Protein AF-A0A964Z920-F1 (afdb_monomer_lite)

Foldseek 3Di:
DVLLVVVCCVCCVVVVDALVQAQSSCQQPDDDPNDRQKGFAAQQRVQQVLCVLQVVPDDHTSPDFRADGHQSVVVPDDQAKAFHSADPDPFWGWIAGSNGRDIDIDGRNDPRHHTDIDHDDD

Sequence (122 aa):
MANTNQIYARLTTAGSALTSAYAAGIAWAYTNNGRSDWHLPSKDELNELCKYAKNTGQAAGGATLCSGGADAAVRGFTATNYWSSSEDSAVNAWQHSFFDGSRGANSKFSTTNYVRVVRAFG

Radius of gyration: 14.18 Å; chains: 1; bounding box: 32×32×37 Å

Secondary structure (DSSP, 8-state):
-HHHHHHHIIIIIIT---GGGSHHHHHHH--BTTB---BPPPHHHHHHHHHHHHT--PPSSTTSPP-SSS-GGGGT--SSEEEEEEESSSSEEEEEETTT--EEEEETT---SB---B----

Structure (mmCIF, N/CA/C/O backbone):
data_AF-A0A964Z920-F1
#
_entry.id   AF-A0A964Z920-F1
#
loop_
_atom_site.group_PDB
_atom_site.id
_atom_site.type_symbol
_atom_site.label_atom_id
_atom_site.label_alt_id
_atom_site.label_comp_id
_atom_site.label_asym_id
_atom_site.label_entity_id
_atom_site.label_seq_id
_atom_site.pdbx_PDB_ins_code
_atom_site.Cartn_x
_atom_site.Cartn_y
_atom_site.Cartn_z
_atom_site.occupancy
_atom_site.B_iso_or_equiv
_atom_site.auth_seq_id
_atom_site.auth_comp_id
_atom_site.auth_asym_id
_atom_site.auth_atom_id
_atom_site.pdbx_PDB_model_num
ATOM 1 N N . MET A 1 1 ? -5.646 -2.239 -8.477 1.00 77.25 1 MET A N 1
ATOM 2 C CA . MET A 1 1 ? -4.508 -3.024 -9.039 1.00 77.25 1 MET A CA 1
ATOM 3 C C . MET A 1 1 ? -3.753 -2.417 -10.237 1.00 77.25 1 MET A C 1
ATOM 5 O O . MET A 1 1 ? -2.615 -2.824 -10.444 1.00 77.25 1 MET A O 1
ATOM 9 N N . ALA A 1 2 ? -4.297 -1.460 -11.011 1.00 87.56 2 ALA A N 1
ATOM 10 C CA . ALA A 1 2 ? -3.635 -0.941 -12.227 1.00 87.56 2 ALA A CA 1
ATOM 11 C C . ALA A 1 2 ? -2.174 -0.476 -12.014 1.00 87.56 2 ALA A C 1
ATOM 13 O O . ALA A 1 2 ? -1.286 -0.889 -12.760 1.00 87.56 2 ALA A O 1
ATOM 14 N N . ASN A 1 3 ? -1.900 0.289 -10.950 1.00 93.56 3 ASN A N 1
ATOM 15 C CA . ASN A 1 3 ? -0.549 0.785 -10.656 1.00 93.56 3 ASN A CA 1
ATOM 16 C C . ASN A 1 3 ? 0.453 -0.342 -10.369 1.00 93.56 3 ASN A C 1
ATOM 18 O O . ASN A 1 3 ? 1.586 -0.278 -10.830 1.00 93.56 3 ASN A O 1
ATOM 22 N N . THR A 1 4 ? 0.050 -1.385 -9.632 1.00 96.62 4 THR A N 1
ATOM 23 C CA . THR A 1 4 ? 0.948 -2.513 -9.313 1.00 96.62 4 THR A CA 1
ATOM 24 C C . THR A 1 4 ? 1.415 -3.208 -10.590 1.00 96.62 4 THR A C 1
ATOM 26 O O . THR A 1 4 ? 2.609 -3.444 -10.750 1.00 96.62 4 THR A O 1
ATOM 29 N N . ASN A 1 5 ? 0.502 -3.440 -11.538 1.00 95.88 5 ASN A N 1
ATOM 30 C CA . ASN A 1 5 ? 0.833 -4.063 -12.820 1.00 95.88 5 ASN A CA 1
ATOM 31 C C . ASN A 1 5 ? 1.760 -3.182 -13.671 1.00 95.88 5 ASN A C 1
ATOM 33 O O . ASN A 1 5 ? 2.708 -3.688 -14.265 1.00 95.88 5 ASN A O 1
ATOM 37 N N . GLN A 1 6 ? 1.531 -1.864 -13.703 1.00 96.75 6 GLN A N 1
ATOM 38 C CA . GLN A 1 6 ? 2.402 -0.928 -14.425 1.00 96.75 6 GLN A CA 1
ATOM 39 C C . GLN A 1 6 ? 3.814 -0.866 -13.825 1.00 96.75 6 GLN A C 1
ATOM 41 O O . GLN A 1 6 ? 4.801 -0.901 -14.561 1.00 96.75 6 GLN A O 1
ATOM 46 N N . ILE A 1 7 ? 3.922 -0.807 -12.494 1.00 96.50 7 ILE A N 1
ATOM 47 C CA . ILE A 1 7 ? 5.215 -0.793 -11.798 1.00 96.50 7 ILE A CA 1
ATOM 48 C C . ILE A 1 7 ? 5.957 -2.112 -12.043 1.00 96.50 7 ILE A C 1
ATOM 50 O O . ILE A 1 7 ? 7.143 -2.084 -12.369 1.00 96.50 7 ILE A O 1
ATOM 54 N N . TYR A 1 8 ? 5.262 -3.251 -11.952 1.00 97.44 8 TYR A N 1
ATOM 55 C CA . TYR A 1 8 ? 5.832 -4.566 -12.246 1.00 97.44 8 TYR A CA 1
ATOM 56 C C . TYR A 1 8 ? 6.369 -4.654 -13.681 1.00 97.44 8 TYR A C 1
ATOM 58 O O . TYR A 1 8 ? 7.524 -5.029 -13.887 1.00 97.44 8 TYR A O 1
ATOM 66 N N . ALA A 1 9 ? 5.572 -4.237 -14.669 1.00 97.25 9 ALA A N 1
ATOM 67 C CA . ALA A 1 9 ? 5.987 -4.242 -16.069 1.00 97.25 9 ALA A CA 1
ATOM 68 C C . ALA A 1 9 ? 7.240 -3.377 -16.296 1.00 97.25 9 ALA A C 1
ATOM 70 O O . ALA A 1 9 ? 8.170 -3.782 -16.993 1.00 97.25 9 ALA A O 1
ATOM 71 N N . ARG A 1 10 ? 7.307 -2.198 -15.666 1.00 96.38 10 ARG A N 1
ATOM 72 C CA . ARG A 1 10 ? 8.455 -1.296 -15.802 1.00 96.38 10 ARG A CA 1
ATOM 73 C C . ARG A 1 10 ? 9.714 -1.834 -15.122 1.00 96.38 10 ARG A C 1
ATOM 75 O O . ARG A 1 10 ? 10.786 -1.781 -15.714 1.00 96.38 10 ARG A O 1
ATOM 82 N N . LEU A 1 11 ? 9.610 -2.307 -13.882 1.00 96.56 11 LEU A N 1
ATOM 83 C CA . LEU A 1 11 ? 10.785 -2.665 -13.084 1.00 96.56 11 LEU A CA 1
ATOM 84 C C . LEU A 1 11 ? 11.243 -4.099 -13.327 1.00 96.56 11 LEU A C 1
ATOM 86 O O . LEU A 1 11 ? 12.436 -4.322 -13.498 1.00 96.56 11 LEU A O 1
ATOM 90 N N . THR A 1 12 ? 10.326 -5.062 -13.379 1.00 97.31 12 THR A N 1
ATOM 91 C CA . THR A 1 12 ? 10.683 -6.472 -13.574 1.00 97.31 12 THR A CA 1
ATOM 92 C C . THR A 1 12 ? 10.756 -6.833 -15.046 1.00 97.31 12 THR A C 1
ATOM 94 O O . THR A 1 12 ? 11.804 -7.293 -15.486 1.00 97.31 12 THR A O 1
ATOM 97 N N . THR A 1 13 ? 9.699 -6.598 -15.830 1.00 95.06 13 THR A N 1
ATOM 98 C CA . THR A 1 13 ? 9.695 -7.039 -17.237 1.00 95.06 13 THR A CA 1
ATOM 99 C C . THR A 1 13 ? 10.698 -6.259 -18.088 1.00 95.06 13 THR A C 1
ATOM 101 O O . THR A 1 13 ? 11.459 -6.870 -18.829 1.00 95.06 13 THR A O 1
ATOM 104 N N . ALA A 1 14 ? 10.734 -4.928 -17.975 1.00 95.44 14 ALA A N 1
ATOM 105 C CA . ALA A 1 14 ? 11.667 -4.100 -18.745 1.00 95.44 14 ALA A CA 1
ATOM 106 C C . ALA A 1 14 ? 13.012 -3.872 -18.030 1.00 95.44 14 ALA A C 1
ATOM 108 O O . ALA A 1 14 ? 14.057 -3.842 -18.674 1.00 95.44 14 ALA A O 1
ATOM 109 N N . GLY A 1 15 ? 12.994 -3.703 -16.706 1.00 95.44 15 GLY A N 1
ATOM 110 C CA . GLY A 1 15 ? 14.180 -3.359 -15.914 1.00 95.44 15 GLY A CA 1
ATOM 111 C C . GLY A 1 15 ? 14.954 -4.545 -15.335 1.00 95.44 15 GLY A C 1
ATOM 112 O O . GLY A 1 15 ? 15.997 -4.329 -14.724 1.00 95.44 15 GLY A O 1
ATOM 113 N N . SER A 1 16 ? 14.467 -5.781 -15.497 1.00 96.00 16 SER A N 1
ATOM 114 C CA . SER A 1 16 ? 15.060 -7.002 -14.918 1.00 96.00 16 SER A CA 1
ATOM 115 C C . SER A 1 16 ? 15.234 -6.979 -13.389 1.00 96.00 16 SER A C 1
ATOM 117 O O . SER A 1 16 ? 16.027 -7.742 -12.838 1.00 96.00 16 SER A O 1
ATOM 119 N N . ALA A 1 17 ? 14.500 -6.125 -12.670 1.00 96.69 17 ALA A N 1
ATOM 120 C CA . ALA A 1 17 ? 14.530 -6.096 -11.214 1.00 96.69 17 ALA A CA 1
ATOM 121 C C . ALA A 1 17 ? 13.790 -7.304 -10.624 1.00 96.69 17 ALA A C 1
ATOM 123 O O . ALA A 1 17 ? 12.695 -7.667 -11.069 1.00 96.69 17 ALA A O 1
ATOM 124 N N . LEU A 1 18 ? 14.350 -7.886 -9.563 1.00 96.69 18 LEU A N 1
ATOM 125 C CA . LEU A 1 18 ? 13.684 -8.936 -8.794 1.00 96.69 18 LEU A CA 1
ATOM 126 C C . LEU A 1 18 ? 12.423 -8.382 -8.123 1.00 96.69 18 LEU A C 1
ATOM 128 O O . LEU A 1 18 ? 12.438 -7.282 -7.572 1.00 96.69 18 LEU A O 1
ATOM 132 N N . THR A 1 19 ? 11.341 -9.159 -8.110 1.00 96.06 19 THR A N 1
ATOM 133 C CA . THR A 1 19 ? 10.082 -8.767 -7.452 1.00 96.06 19 THR A CA 1
ATOM 134 C C . THR A 1 19 ? 10.250 -8.516 -5.955 1.00 96.06 19 THR A C 1
ATOM 136 O O . THR A 1 19 ? 9.551 -7.681 -5.395 1.00 96.06 19 THR A O 1
ATOM 139 N N . SER A 1 20 ? 11.216 -9.165 -5.306 1.00 94.31 20 SER A N 1
ATOM 140 C CA . SER A 1 20 ? 11.555 -8.937 -3.897 1.00 94.31 20 SER A CA 1
ATOM 141 C C . SER A 1 20 ? 12.227 -7.587 -3.618 1.00 94.31 20 SER A C 1
ATOM 143 O O . SER A 1 20 ? 12.323 -7.196 -2.459 1.00 94.31 20 SER A O 1
ATOM 145 N N . ALA A 1 21 ? 12.685 -6.862 -4.644 1.00 94.31 21 ALA A N 1
ATOM 146 C CA . ALA A 1 21 ? 13.454 -5.630 -4.475 1.00 94.31 21 ALA A CA 1
ATOM 147 C C . ALA A 1 21 ? 12.590 -4.363 -4.330 1.00 94.31 21 ALA A C 1
ATOM 149 O O . ALA A 1 21 ? 13.127 -3.284 -4.091 1.00 94.31 21 ALA A O 1
ATOM 150 N N . TYR A 1 22 ? 11.268 -4.456 -4.504 1.00 95.31 22 TYR A N 1
ATOM 151 C CA . TYR A 1 22 ? 10.377 -3.296 -4.450 1.00 95.31 22 TYR A CA 1
ATOM 152 C C . TYR A 1 22 ? 8.955 -3.678 -4.020 1.00 95.31 22 TYR A C 1
ATOM 154 O O . TYR A 1 22 ? 8.475 -4.782 -4.274 1.00 95.31 22 TYR A O 1
ATOM 162 N N . ALA A 1 23 ? 8.246 -2.738 -3.388 1.00 96.25 23 ALA A N 1
ATOM 163 C CA . ALA A 1 23 ? 6.962 -2.995 -2.729 1.00 96.25 23 ALA A CA 1
ATOM 164 C C . ALA A 1 23 ? 5.879 -3.572 -3.660 1.00 96.25 23 ALA A C 1
ATOM 166 O O . ALA A 1 23 ? 5.189 -4.526 -3.300 1.00 96.25 23 ALA A O 1
ATOM 167 N N . ALA A 1 24 ? 5.740 -3.018 -4.868 1.00 96.69 24 ALA A N 1
ATOM 168 C CA . ALA A 1 24 ? 4.765 -3.507 -5.843 1.00 96.69 24 ALA A CA 1
ATOM 169 C C . ALA A 1 24 ? 5.117 -4.911 -6.360 1.00 96.69 24 ALA A C 1
ATOM 171 O O . ALA A 1 24 ? 4.216 -5.689 -6.647 1.00 96.69 24 ALA A O 1
ATOM 172 N N . GLY A 1 25 ? 6.406 -5.252 -6.431 1.00 96.50 25 GLY A N 1
ATOM 173 C CA . GLY A 1 25 ? 6.877 -6.567 -6.853 1.00 96.50 25 GLY A CA 1
ATOM 174 C C . GLY A 1 25 ? 6.561 -7.628 -5.807 1.00 96.50 25 GLY A C 1
ATOM 175 O O . GLY A 1 25 ? 6.037 -8.683 -6.157 1.00 96.50 25 GLY A O 1
ATOM 176 N N . ILE A 1 26 ? 6.781 -7.314 -4.524 1.00 96.19 26 ILE A N 1
ATOM 177 C CA . ILE A 1 26 ? 6.390 -8.177 -3.401 1.00 96.19 26 ILE A CA 1
ATOM 178 C C . ILE A 1 26 ? 4.883 -8.423 -3.448 1.00 96.19 26 ILE A C 1
ATOM 180 O O . ILE A 1 26 ? 4.445 -9.563 -3.337 1.00 96.19 26 ILE A O 1
ATOM 184 N N . ALA A 1 27 ? 4.092 -7.365 -3.650 1.00 96.31 27 ALA A N 1
ATOM 185 C CA . ALA A 1 27 ? 2.643 -7.481 -3.720 1.00 96.31 27 ALA A CA 1
ATOM 186 C C . ALA A 1 27 ? 2.161 -8.316 -4.913 1.00 96.31 27 ALA A C 1
ATOM 188 O O . ALA A 1 27 ? 1.258 -9.129 -4.753 1.00 96.31 27 ALA A O 1
ATOM 189 N N . TRP A 1 28 ? 2.779 -8.131 -6.081 1.00 96.56 28 TRP A N 1
ATOM 190 C CA . TRP A 1 28 ? 2.456 -8.860 -7.306 1.00 96.56 28 TRP A CA 1
ATOM 191 C C . TRP A 1 28 ? 2.813 -10.350 -7.211 1.00 96.56 28 TRP A C 1
ATOM 193 O O . TRP A 1 28 ? 2.064 -11.200 -7.675 1.00 96.56 28 TRP A O 1
ATOM 203 N N . ALA A 1 29 ? 3.949 -10.679 -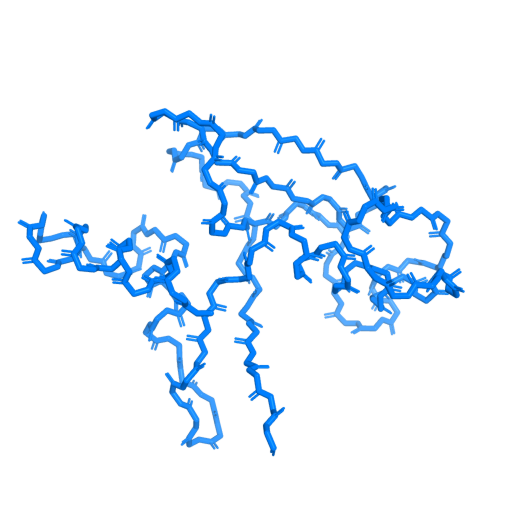6.587 1.00 96.25 29 ALA A N 1
ATOM 204 C CA . ALA A 1 29 ? 4.392 -12.062 -6.403 1.00 96.25 29 ALA A CA 1
ATOM 205 C C . ALA A 1 29 ? 3.687 -12.778 -5.236 1.00 96.25 29 ALA A C 1
ATOM 207 O O . ALA A 1 29 ? 3.841 -13.990 -5.070 1.00 96.25 29 ALA A O 1
ATOM 208 N N . TYR A 1 30 ? 2.946 -12.045 -4.402 1.00 96.25 30 TYR A N 1
ATOM 209 C CA . TYR A 1 30 ? 2.300 -12.604 -3.226 1.00 96.25 30 TYR A CA 1
ATOM 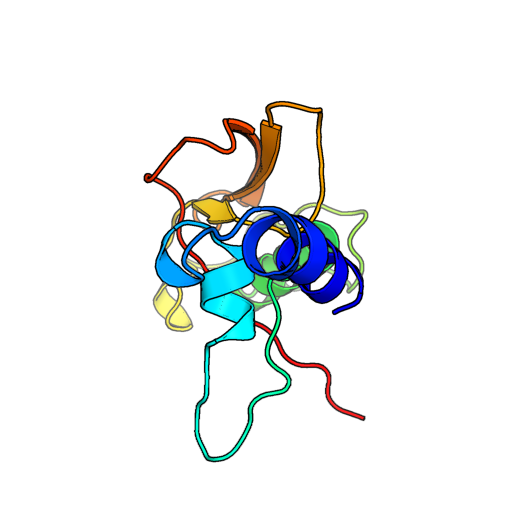210 C C . TYR A 1 30 ? 1.136 -13.519 -3.613 1.00 96.25 30 TYR A C 1
ATOM 212 O O . TYR A 1 30 ? 0.216 -13.133 -4.335 1.00 96.25 30 TYR A O 1
ATOM 220 N N . THR A 1 31 ? 1.145 -14.730 -3.060 1.00 95.50 31 THR A N 1
ATOM 221 C CA . THR A 1 31 ? 0.046 -15.686 -3.182 1.00 95.50 31 THR A CA 1
ATOM 222 C C . THR A 1 31 ? -0.360 -16.181 -1.804 1.00 95.50 31 THR A C 1
ATOM 224 O O . THR A 1 31 ? 0.476 -16.388 -0.926 1.00 95.50 31 THR A O 1
ATOM 227 N N . ASN A 1 32 ? -1.663 -16.343 -1.592 1.00 93.94 32 ASN A N 1
ATOM 228 C CA . ASN A 1 32 ? -2.193 -16.876 -0.341 1.00 93.94 32 ASN A CA 1
ATOM 229 C C . ASN A 1 32 ? -3.551 -17.532 -0.582 1.00 93.94 32 ASN A C 1
ATOM 231 O O . ASN A 1 32 ? -4.389 -16.963 -1.284 1.00 93.94 32 ASN A O 1
ATOM 235 N N . ASN A 1 33 ? -3.778 -18.714 -0.003 1.00 92.12 33 ASN A N 1
ATOM 236 C CA . ASN A 1 33 ? -5.025 -19.481 -0.139 1.00 92.12 33 ASN A CA 1
ATOM 237 C C . ASN A 1 33 ? -5.507 -19.634 -1.600 1.00 92.12 33 ASN A C 1
ATOM 239 O O . ASN A 1 33 ? -6.689 -19.455 -1.897 1.00 92.12 33 ASN A O 1
ATOM 243 N N . GLY A 1 34 ? -4.582 -19.900 -2.530 1.00 92.88 34 GLY A N 1
ATOM 244 C CA . GLY A 1 34 ? -4.884 -20.070 -3.959 1.00 92.88 34 GLY A CA 1
ATOM 245 C C . GLY A 1 34 ? -5.250 -18.781 -4.708 1.00 92.88 34 GLY A C 1
ATOM 246 O O . GLY A 1 34 ? -5.721 -18.849 -5.839 1.00 92.88 34 GLY A O 1
ATOM 247 N N . ARG A 1 35 ? -5.059 -17.606 -4.095 1.00 93.50 35 ARG A N 1
ATOM 248 C CA . ARG A 1 35 ? -5.301 -16.291 -4.707 1.00 93.50 35 ARG A CA 1
ATOM 249 C C . ARG A 1 35 ? -3.984 -15.609 -5.059 1.00 93.50 35 ARG A C 1
ATOM 251 O O . ARG A 1 35 ? -3.080 -15.578 -4.223 1.00 93.50 35 ARG A O 1
ATOM 258 N N . SER A 1 36 ? -3.913 -15.042 -6.262 1.00 92.69 36 SER A N 1
ATOM 259 C CA . SER A 1 36 ? -2.750 -14.335 -6.824 1.00 92.69 36 SER A CA 1
ATOM 260 C C . SER A 1 36 ? -3.092 -12.934 -7.348 1.00 92.69 36 SER A C 1
ATOM 262 O O . SER A 1 36 ? -2.246 -12.257 -7.913 1.00 92.69 36 SER A O 1
ATOM 264 N N . ASP A 1 37 ? -4.335 -12.486 -7.179 1.00 93.25 37 ASP A N 1
ATOM 265 C CA . ASP A 1 37 ? -4.866 -11.183 -7.599 1.00 93.25 37 ASP A CA 1
ATOM 266 C C . ASP A 1 37 ? -4.595 -10.063 -6.570 1.00 93.25 37 ASP A C 1
ATOM 268 O O . ASP A 1 37 ? -5.295 -9.045 -6.498 1.00 93.25 37 ASP A O 1
ATOM 272 N N . TRP A 1 38 ? -3.559 -10.257 -5.754 1.00 95.75 38 TRP A N 1
ATOM 273 C CA . TRP A 1 38 ? -3.108 -9.310 -4.746 1.00 95.75 38 TRP A CA 1
ATOM 274 C C . TRP A 1 38 ? -2.359 -8.144 -5.388 1.00 95.75 38 TRP A C 1
ATOM 276 O O . TRP A 1 38 ? -1.678 -8.283 -6.401 1.00 95.75 38 TRP A O 1
ATOM 286 N N . HIS A 1 39 ? -2.484 -6.962 -4.793 1.00 96.75 39 HIS A N 1
ATOM 287 C CA . HIS A 1 39 ? -1.778 -5.780 -5.265 1.00 96.75 39 HIS A CA 1
ATOM 288 C C . HIS A 1 39 ? -1.400 -4.842 -4.124 1.00 96.75 39 HIS A C 1
ATOM 290 O O . HIS A 1 39 ? -1.951 -4.905 -3.022 1.00 96.75 39 HIS A O 1
ATOM 296 N N . LEU A 1 40 ? -0.434 -3.965 -4.401 1.00 97.88 40 LEU A N 1
ATOM 297 C CA . LEU A 1 40 ? -0.065 -2.882 -3.503 1.00 97.88 40 LEU A CA 1
ATOM 298 C C . LEU A 1 40 ? -1.193 -1.835 -3.554 1.00 97.88 40 LEU A C 1
ATOM 300 O O . LEU A 1 40 ? -1.522 -1.385 -4.659 1.00 97.88 40 LEU A O 1
ATOM 304 N N . PRO A 1 41 ? -1.805 -1.465 -2.415 1.00 97.25 41 PRO A N 1
ATOM 305 C CA . PRO A 1 41 ? -2.898 -0.501 -2.386 1.00 97.25 41 PRO A CA 1
ATOM 306 C C . PRO A 1 41 ? -2.427 0.872 -2.864 1.00 97.25 41 PRO A C 1
ATOM 308 O O . PRO A 1 41 ? -1.299 1.286 -2.593 1.00 97.25 41 PRO A O 1
ATOM 311 N N . SER A 1 42 ? -3.309 1.619 -3.520 1.00 96.81 42 SER A N 1
ATOM 312 C CA . SER A 1 42 ? -3.143 3.062 -3.705 1.00 96.81 42 SER A CA 1
ATOM 313 C C . SER A 1 42 ? -3.138 3.794 -2.358 1.00 96.81 42 SER A C 1
ATOM 315 O O . SER A 1 42 ? -3.562 3.254 -1.335 1.00 96.81 42 SER A O 1
ATOM 317 N N . LYS A 1 43 ? -2.689 5.054 -2.338 1.00 96.44 43 LYS A N 1
ATOM 318 C CA . LYS A 1 43 ? -2.700 5.879 -1.115 1.00 96.44 43 LYS A CA 1
ATOM 319 C C . LYS A 1 43 ? -4.094 6.000 -0.485 1.00 96.44 43 LYS A C 1
ATOM 321 O O . LYS A 1 43 ? -4.202 6.143 0.729 1.00 96.44 43 LYS A O 1
ATOM 326 N N . ASP A 1 44 ? -5.143 5.954 -1.304 1.00 96.44 44 ASP A N 1
ATOM 327 C CA . ASP A 1 44 ? -6.525 6.120 -0.860 1.00 96.44 44 ASP A CA 1
ATOM 328 C C . ASP A 1 44 ? -7.096 4.789 -0.354 1.00 96.44 44 ASP A C 1
ATOM 330 O O . ASP A 1 44 ? -7.693 4.757 0.716 1.00 96.44 44 ASP A O 1
ATOM 334 N N . GLU A 1 45 ? -6.813 3.669 -1.029 1.00 96.88 45 GLU A N 1
ATOM 335 C CA . GLU A 1 45 ? -7.130 2.328 -0.506 1.00 96.88 45 GLU A CA 1
ATOM 336 C C . GLU A 1 45 ? -6.405 2.052 0.820 1.00 96.88 45 GLU A C 1
ATOM 338 O O . GLU A 1 45 ? -6.981 1.484 1.747 1.00 96.88 45 GLU A O 1
ATOM 343 N N . LEU A 1 46 ? -5.148 2.490 0.942 1.00 97.19 46 LEU A N 1
ATOM 344 C CA . LEU A 1 46 ? -4.370 2.334 2.167 1.00 97.19 46 LEU A CA 1
ATOM 345 C C . LEU A 1 46 ? -4.915 3.202 3.315 1.00 97.19 46 LEU A C 1
ATOM 347 O O . LEU A 1 46 ? -4.884 2.777 4.469 1.00 97.19 46 LEU A O 1
ATOM 351 N N . ASN A 1 47 ? -5.465 4.381 3.006 1.00 97.62 47 ASN A N 1
ATOM 352 C CA . ASN A 1 47 ? -6.180 5.214 3.975 1.00 97.62 47 ASN A CA 1
ATOM 353 C C . ASN A 1 47 ? -7.444 4.520 4.498 1.00 97.62 47 ASN A C 1
ATOM 355 O O . ASN A 1 47 ? -7.672 4.492 5.707 1.00 97.62 47 ASN A O 1
ATOM 359 N N . GLU A 1 48 ? -8.232 3.899 3.617 1.00 97.06 48 GLU A N 1
ATOM 360 C CA . GLU A 1 48 ? -9.393 3.105 4.039 1.00 97.06 48 GLU A CA 1
ATOM 361 C C . GLU A 1 48 ? -8.981 1.908 4.901 1.00 97.06 48 GLU A C 1
ATOM 363 O O . GLU A 1 48 ? -9.616 1.619 5.919 1.00 97.06 48 GLU A O 1
ATOM 368 N N . LEU A 1 49 ? -7.867 1.257 4.560 1.00 97.12 49 LEU A N 1
ATOM 369 C CA . LEU A 1 49 ? -7.320 0.176 5.372 1.00 97.12 49 LEU A CA 1
ATOM 370 C C . LEU A 1 49 ? -6.875 0.660 6.760 1.00 97.12 49 LEU A C 1
ATOM 372 O O . LEU A 1 49 ? -7.095 -0.055 7.735 1.00 97.12 49 LEU A O 1
ATOM 376 N N . CYS A 1 50 ? -6.314 1.868 6.874 1.00 98.00 50 CYS A N 1
ATOM 377 C CA . CYS A 1 50 ? -6.005 2.484 8.167 1.00 98.00 50 CYS A CA 1
ATOM 378 C C . CYS A 1 50 ? -7.276 2.735 8.990 1.00 98.00 50 CYS A C 1
ATOM 380 O O . CYS A 1 50 ? -7.332 2.341 10.156 1.00 98.00 50 CYS A O 1
ATOM 382 N N . LYS A 1 51 ? -8.324 3.322 8.391 1.00 97.75 51 LYS A N 1
ATOM 383 C CA . LYS A 1 51 ? -9.613 3.555 9.074 1.00 97.75 51 LYS A CA 1
ATOM 384 C C . LYS A 1 51 ? -10.202 2.255 9.616 1.00 97.75 51 LYS A C 1
ATOM 386 O O . LYS A 1 51 ? -10.650 2.198 10.764 1.00 97.75 51 LYS A O 1
ATOM 391 N N . TYR A 1 52 ? -10.151 1.197 8.803 1.00 96.88 52 TYR A N 1
ATOM 392 C CA . TYR A 1 52 ? -10.535 -0.147 9.215 1.00 96.88 52 TYR A CA 1
ATOM 393 C C . TYR A 1 52 ? -9.654 -0.660 10.357 1.00 96.88 52 TYR A C 1
ATOM 395 O O . TYR A 1 52 ? -10.183 -1.077 11.384 1.00 96.88 52 TYR A O 1
ATOM 403 N N . ALA A 1 53 ? -8.328 -0.612 10.222 1.00 97.44 53 ALA A N 1
ATOM 404 C CA . ALA A 1 53 ? -7.401 -1.140 11.219 1.00 97.44 53 ALA A CA 1
ATOM 405 C C . ALA A 1 53 ? -7.585 -0.470 12.588 1.00 97.44 53 ALA A C 1
ATOM 407 O O . ALA A 1 53 ? -7.626 -1.154 13.607 1.00 97.44 53 ALA A O 1
ATOM 408 N N . LYS A 1 54 ? -7.784 0.851 12.597 1.00 97.50 54 LYS A N 1
ATOM 409 C CA . LYS A 1 54 ? -7.955 1.657 13.811 1.00 97.50 54 LYS A CA 1
ATOM 410 C C . LYS A 1 54 ? -9.394 1.733 14.321 1.00 97.50 54 LYS A C 1
ATOM 412 O O . LYS A 1 54 ? -9.639 2.331 15.360 1.00 97.50 54 LYS A O 1
ATOM 417 N N . ASN A 1 55 ? -10.369 1.144 13.631 1.00 97.12 55 ASN A N 1
ATOM 418 C CA . ASN A 1 55 ? -11.786 1.248 14.001 1.00 97.12 55 ASN A CA 1
ATOM 419 C C . ASN A 1 55 ? -12.292 2.686 14.181 1.00 97.12 55 ASN A C 1
ATOM 421 O O . ASN A 1 55 ? -12.981 2.987 15.154 1.00 97.12 55 ASN A O 1
ATOM 425 N N . THR A 1 56 ? -11.927 3.591 13.279 1.00 97.12 56 THR A N 1
ATOM 426 C CA . THR A 1 56 ? -12.163 5.025 13.512 1.00 97.12 56 THR A CA 1
ATOM 427 C C . THR A 1 56 ? -13.640 5.419 13.465 1.00 97.12 56 THR A C 1
ATOM 429 O O . THR A 1 56 ? -14.006 6.472 13.976 1.00 97.12 56 THR A O 1
ATOM 432 N N . GLY A 1 57 ? -14.493 4.606 12.832 1.00 96.56 57 GLY A N 1
ATOM 433 C CA . GLY A 1 57 ? -15.893 4.955 12.566 1.00 96.56 57 GLY A CA 1
ATOM 434 C C . GLY A 1 57 ? -16.059 6.061 11.516 1.00 96.56 57 GLY A C 1
ATOM 435 O O . GLY A 1 57 ? -17.168 6.547 11.311 1.00 96.56 57 GLY A O 1
ATOM 436 N N . GLN A 1 58 ? -14.976 6.469 10.845 1.00 97.12 58 GLN A N 1
ATOM 437 C CA . GLN A 1 58 ? -15.029 7.460 9.774 1.00 97.12 58 GLN A CA 1
ATOM 438 C C . GLN A 1 58 ? -15.752 6.898 8.546 1.00 97.12 58 GLN A C 1
ATOM 440 O O . GLN A 1 58 ? -15.627 5.717 8.221 1.00 97.12 58 GLN A O 1
ATOM 445 N N . ALA A 1 59 ? -16.464 7.770 7.829 1.00 95.81 59 ALA A N 1
ATOM 446 C CA . ALA A 1 59 ? -17.084 7.417 6.560 1.00 95.81 59 ALA A CA 1
ATOM 447 C C . ALA A 1 59 ? -16.041 6.946 5.528 1.00 95.81 59 ALA A C 1
ATOM 449 O O . ALA A 1 59 ? -14.878 7.384 5.529 1.00 95.81 59 ALA A O 1
ATOM 450 N N . ALA A 1 60 ? -16.486 6.065 4.633 1.00 93.88 60 ALA A N 1
ATOM 451 C CA . ALA A 1 60 ? -15.662 5.566 3.545 1.00 93.88 60 ALA A CA 1
ATOM 452 C C . ALA A 1 60 ? -15.258 6.700 2.586 1.00 93.88 60 ALA A C 1
ATOM 454 O O . ALA A 1 60 ? -16.055 7.592 2.292 1.00 93.88 60 ALA A O 1
ATOM 455 N N . GLY A 1 61 ? -14.024 6.646 2.084 1.00 92.75 61 GLY A N 1
ATOM 456 C CA . GLY A 1 61 ? -13.512 7.538 1.040 1.00 92.75 61 GLY A CA 1
ATOM 457 C C . GLY A 1 61 ? -12.155 8.175 1.359 1.00 92.75 61 GLY A C 1
ATOM 458 O O . GLY A 1 61 ? -11.932 8.711 2.446 1.00 92.75 61 GLY A O 1
ATOM 459 N N . GLY A 1 62 ? -11.256 8.196 0.369 1.00 89.31 62 GLY A N 1
ATOM 460 C CA . GLY A 1 62 ? -9.848 8.592 0.540 1.00 89.31 62 GLY A CA 1
ATOM 461 C C . GLY A 1 62 ? -9.568 10.083 0.781 1.00 89.31 62 GLY A C 1
ATOM 462 O O . GLY A 1 62 ? -8.415 10.465 1.004 1.00 89.31 62 GLY A O 1
ATOM 463 N N . ALA A 1 63 ? -10.596 10.938 0.736 1.00 91.19 63 ALA A N 1
ATOM 464 C CA . ALA A 1 63 ? -10.450 12.378 0.949 1.00 91.19 63 ALA A CA 1
ATOM 465 C C . ALA A 1 63 ? -10.102 12.706 2.409 1.00 91.19 63 ALA A C 1
ATOM 467 O O . ALA A 1 63 ? -9.192 13.493 2.675 1.00 91.19 63 ALA A O 1
ATOM 468 N N . THR A 1 64 ? -10.793 12.069 3.356 1.00 95.31 64 THR A N 1
ATOM 469 C CA . THR A 1 64 ? -10.544 12.258 4.786 1.00 95.31 64 THR A CA 1
ATOM 470 C C . THR A 1 64 ? -9.482 11.284 5.264 1.00 95.31 64 THR A C 1
ATOM 472 O O . THR A 1 64 ? -9.644 10.066 5.146 1.00 95.31 64 THR A O 1
ATOM 475 N N . LEU A 1 65 ? -8.417 11.839 5.839 1.00 96.50 65 LEU A N 1
ATOM 476 C CA . LEU A 1 65 ? -7.360 11.074 6.481 1.00 96.50 65 LEU A CA 1
ATOM 477 C C . LEU A 1 65 ? -7.881 10.243 7.648 1.00 96.50 65 LEU A C 1
ATOM 479 O O . LEU A 1 65 ? -8.685 10.722 8.447 1.00 96.50 65 LEU A O 1
ATOM 483 N N . CYS A 1 66 ? -7.370 9.023 7.753 1.00 97.56 66 CYS A N 1
ATOM 484 C CA . CYS A 1 66 ? -7.482 8.183 8.934 1.00 97.56 66 CYS A CA 1
ATOM 485 C C . CYS A 1 66 ? -7.091 8.982 10.188 1.00 97.56 66 CYS A C 1
ATOM 487 O O . CYS A 1 66 ? -6.002 9.548 10.247 1.00 97.56 66 CYS A O 1
ATOM 489 N N . SER A 1 67 ? -7.972 9.056 11.183 1.00 96.56 67 SER A N 1
ATOM 490 C CA . SER A 1 67 ? -7.701 9.761 12.438 1.00 96.56 67 SER A CA 1
ATOM 491 C C . SER A 1 67 ? -8.520 9.191 13.596 1.00 96.56 67 SER A C 1
ATOM 493 O O . SER A 1 67 ? -9.588 8.612 13.401 1.00 96.56 67 SER A O 1
ATOM 495 N N . GLY A 1 68 ? -8.002 9.340 14.821 1.00 95.56 68 GLY A N 1
ATOM 496 C CA . GLY A 1 68 ? -8.612 8.758 16.019 1.00 95.56 68 GLY A CA 1
ATOM 497 C C . GLY A 1 68 ? -8.603 7.224 16.011 1.00 95.56 68 GLY A C 1
ATOM 498 O O . GLY A 1 68 ? -7.754 6.603 15.367 1.00 95.56 68 GLY A O 1
ATOM 499 N N . GLY A 1 69 ? -9.551 6.621 16.730 1.00 95.81 69 GLY A N 1
ATOM 500 C CA . GLY A 1 69 ? -9.697 5.168 16.835 1.00 95.81 69 GLY A CA 1
ATOM 501 C C . GLY A 1 69 ? -8.754 4.501 17.843 1.00 95.81 69 GLY A C 1
ATOM 502 O O . GLY A 1 69 ? -8.055 5.160 18.611 1.00 95.81 69 GLY A O 1
ATOM 503 N N . ALA A 1 70 ? -8.775 3.172 17.845 1.00 96.12 70 ALA A N 1
ATOM 504 C CA . ALA A 1 70 ? -7.904 2.319 18.640 1.00 96.12 70 ALA A CA 1
ATOM 505 C C . ALA A 1 70 ? -6.545 2.092 17.953 1.00 96.12 70 ALA A C 1
ATOM 507 O O . ALA A 1 70 ? -6.337 2.449 16.789 1.00 96.12 70 ALA A O 1
ATOM 508 N N . ASP A 1 71 ? -5.626 1.453 18.677 1.00 96.19 71 ASP A N 1
ATOM 509 C CA . ASP A 1 71 ? -4.385 0.939 18.101 1.00 96.19 71 ASP A CA 1
ATOM 510 C C . ASP A 1 71 ? -4.694 -0.076 16.984 1.00 96.19 71 ASP A C 1
ATOM 512 O O . ASP A 1 71 ? -5.498 -0.997 17.158 1.00 96.19 71 ASP A O 1
ATOM 516 N N . ALA A 1 72 ? -4.031 0.084 15.838 1.00 96.62 72 ALA A N 1
ATOM 517 C CA . ALA A 1 72 ? -4.141 -0.809 14.690 1.00 96.62 72 ALA A CA 1
ATOM 518 C C . ALA A 1 72 ? -3.762 -2.269 15.032 1.00 96.62 72 ALA A C 1
ATOM 520 O O . ALA A 1 72 ? -4.270 -3.209 14.406 1.00 96.62 72 ALA A O 1
ATOM 521 N N . ALA A 1 73 ? -2.932 -2.471 16.064 1.00 96.00 73 ALA A N 1
ATOM 522 C CA . ALA A 1 73 ? -2.543 -3.782 16.578 1.00 96.00 73 ALA A CA 1
ATOM 523 C C . ALA A 1 73 ? -3.735 -4.626 17.042 1.00 96.00 73 ALA A C 1
ATOM 525 O O . ALA A 1 73 ? -3.714 -5.846 16.881 1.00 96.00 73 ALA A O 1
ATOM 526 N N . VAL A 1 74 ? -4.820 -3.996 17.513 1.00 96.19 74 VAL A N 1
ATOM 527 C CA . VAL A 1 74 ? -6.049 -4.693 17.939 1.00 96.19 74 VAL A CA 1
ATOM 528 C C . VAL A 1 74 ? -6.670 -5.506 16.793 1.00 96.19 74 VAL A C 1
ATOM 530 O O . VAL A 1 74 ? -7.351 -6.500 17.035 1.00 96.19 74 VAL A O 1
ATOM 533 N N . ARG A 1 75 ? -6.412 -5.126 15.534 1.00 95.75 75 ARG A N 1
ATOM 534 C CA . ARG A 1 75 ? -6.887 -5.833 14.329 1.00 95.75 75 ARG A CA 1
ATOM 535 C C . ARG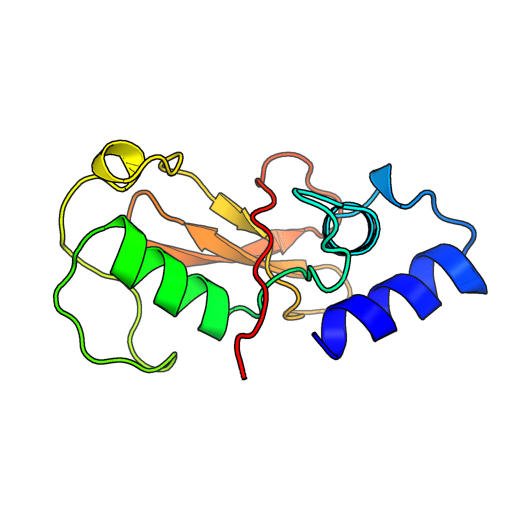 A 1 75 ? -5.771 -6.520 13.545 1.00 95.75 75 ARG A C 1
ATOM 537 O O . ARG A 1 75 ? -5.952 -6.844 12.372 1.00 95.75 75 ARG A O 1
ATOM 544 N N . GLY A 1 76 ? -4.625 -6.756 14.183 1.00 94.81 76 GLY A N 1
ATOM 545 C CA . GLY A 1 76 ? -3.507 -7.492 13.590 1.00 94.81 76 GLY A CA 1
ATOM 546 C C . GLY A 1 76 ? -2.713 -6.699 12.550 1.00 94.81 76 GLY A C 1
ATOM 547 O O . GLY A 1 76 ? -2.128 -7.289 11.638 1.00 94.81 76 GLY A O 1
ATOM 548 N N . PHE A 1 77 ? -2.705 -5.368 12.655 1.00 96.12 77 PHE A N 1
ATOM 549 C CA . PHE A 1 77 ? -1.834 -4.500 11.865 1.00 96.12 77 PHE A CA 1
ATOM 550 C C . PHE A 1 77 ? -0.712 -3.950 12.741 1.00 96.12 77 PHE A C 1
ATOM 552 O O . PHE A 1 77 ? -0.926 -3.617 13.899 1.00 96.12 77 PHE A O 1
ATOM 559 N N . THR A 1 78 ? 0.485 -3.807 12.185 1.00 96.56 78 THR A N 1
ATOM 560 C CA . THR A 1 78 ? 1.584 -3.139 12.885 1.00 96.56 78 THR A CA 1
ATOM 56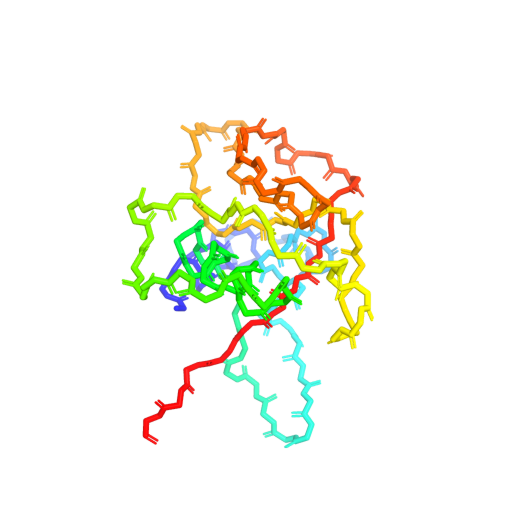1 C C . THR A 1 78 ? 1.352 -1.630 12.835 1.00 96.56 78 THR A C 1
ATOM 563 O O . THR A 1 78 ? 1.108 -1.078 11.765 1.00 96.56 78 THR A O 1
ATOM 566 N N . ALA A 1 79 ? 1.452 -0.938 13.967 1.00 95.88 79 ALA A N 1
ATOM 567 C CA . ALA A 1 79 ? 1.339 0.518 14.027 1.00 95.88 79 ALA A CA 1
ATOM 568 C C . ALA A 1 79 ? 2.604 1.194 13.452 1.00 95.88 79 ALA A C 1
ATOM 570 O O . ALA A 1 79 ? 3.493 1.617 14.184 1.00 95.88 79 ALA A O 1
ATOM 571 N N . THR A 1 80 ? 2.722 1.236 12.122 1.00 96.25 80 THR A N 1
ATOM 572 C CA . THR A 1 80 ? 3.894 1.754 11.394 1.00 96.25 80 THR A CA 1
ATOM 573 C C . THR A 1 80 ? 3.507 2.309 10.018 1.00 96.25 80 THR A C 1
ATOM 575 O O . THR A 1 80 ? 2.326 2.389 9.679 1.00 96.25 80 THR A O 1
ATOM 578 N N . ASN A 1 81 ? 4.500 2.706 9.226 1.00 97.75 81 ASN A N 1
ATOM 579 C CA . ASN A 1 81 ? 4.334 3.180 7.862 1.00 97.75 81 ASN A CA 1
ATOM 580 C C . ASN A 1 81 ? 4.220 2.034 6.858 1.00 97.75 81 ASN A C 1
ATOM 582 O O . ASN A 1 81 ? 5.034 1.106 6.851 1.00 97.75 81 ASN A O 1
ATOM 586 N N . TYR A 1 82 ? 3.260 2.162 5.947 1.00 98.06 82 TYR A N 1
ATOM 587 C CA . TYR A 1 82 ? 3.053 1.237 4.842 1.00 98.06 82 TYR A CA 1
ATOM 588 C C . TYR A 1 82 ? 3.224 1.932 3.495 1.00 98.06 82 TYR A C 1
ATOM 590 O O . TYR A 1 82 ? 2.778 3.066 3.308 1.00 98.06 82 TYR A O 1
ATOM 598 N N . TRP A 1 83 ? 3.852 1.237 2.549 1.00 98.06 83 TRP A N 1
ATOM 599 C CA . TRP A 1 83 ? 3.970 1.692 1.169 1.00 98.06 83 TRP A CA 1
ATOM 600 C C . TRP A 1 83 ? 2.631 1.644 0.438 1.00 98.06 83 TRP A C 1
ATOM 602 O O . TRP A 1 83 ? 1.862 0.694 0.590 1.00 98.06 83 TRP A O 1
ATOM 61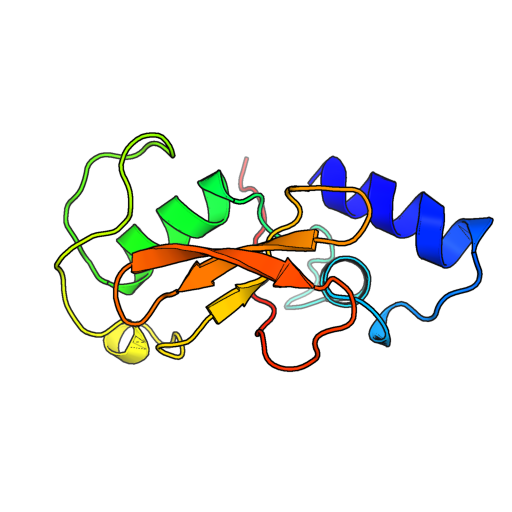2 N N . SER A 1 84 ? 2.405 2.634 -0.425 1.00 97.62 84 SER A N 1
ATOM 613 C CA . SER A 1 84 ? 1.333 2.615 -1.417 1.00 97.62 84 SER A CA 1
ATOM 614 C C . SER A 1 84 ? 1.886 2.574 -2.843 1.00 97.62 84 SER A C 1
ATOM 616 O O . SER A 1 84 ? 3.050 2.887 -3.091 1.00 97.62 84 SER A O 1
ATOM 618 N N . SER A 1 85 ? 1.037 2.225 -3.807 1.00 97.50 85 SER A N 1
ATOM 619 C CA . SER A 1 85 ? 1.346 2.267 -5.238 1.00 97.50 85 SER A CA 1
ATOM 620 C C . SER A 1 85 ? 1.168 3.657 -5.860 1.00 97.50 85 SER A C 1
ATOM 622 O O . SER A 1 85 ? 1.127 3.773 -7.086 1.00 97.50 85 SER A O 1
ATOM 624 N N . SER A 1 86 ? 0.952 4.697 -5.053 1.00 97.31 86 SER A N 1
ATOM 625 C CA . SER 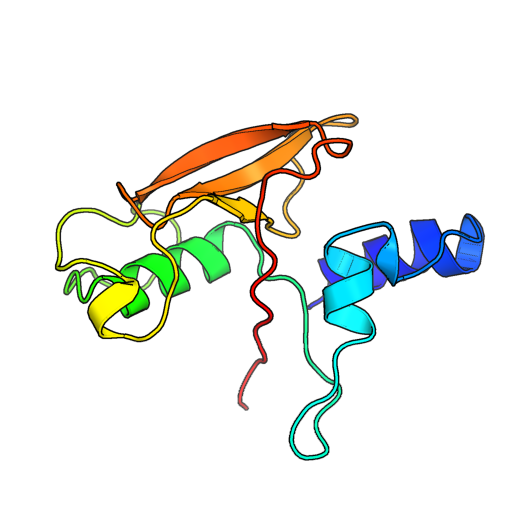A 1 86 ? 0.755 6.065 -5.532 1.00 97.31 86 SER A CA 1
ATOM 626 C C . SER A 1 86 ? 2.081 6.816 -5.553 1.00 97.31 86 SER A C 1
ATOM 628 O O . SER A 1 86 ? 2.792 6.886 -4.551 1.00 97.31 86 SER A O 1
ATOM 630 N N . GLU A 1 87 ? 2.397 7.395 -6.707 1.00 97.25 87 GLU A N 1
ATOM 631 C CA . GLU A 1 87 ? 3.588 8.216 -6.898 1.00 97.25 87 GLU A CA 1
ATOM 632 C C . GLU A 1 87 ? 3.397 9.615 -6.298 1.00 97.25 87 GLU A C 1
ATOM 634 O O . GLU A 1 87 ? 2.319 10.201 -6.400 1.00 97.25 87 GLU A O 1
ATOM 639 N N . ASP A 1 88 ? 4.449 10.127 -5.662 1.00 97.81 88 ASP A N 1
ATOM 640 C CA . ASP A 1 88 ? 4.570 11.539 -5.285 1.00 97.81 88 ASP A CA 1
ATOM 641 C C . ASP A 1 88 ? 5.475 12.277 -6.282 1.00 97.81 88 ASP A C 1
ATOM 643 O O . ASP A 1 88 ? 5.126 13.333 -6.802 1.00 97.81 88 ASP A O 1
ATOM 647 N N . SER A 1 89 ? 6.624 11.680 -6.609 1.00 97.56 89 SER A N 1
ATOM 648 C CA . SER A 1 89 ? 7.568 12.211 -7.592 1.00 97.56 89 SER A CA 1
ATOM 649 C C . SER A 1 89 ? 8.411 11.095 -8.212 1.00 97.56 89 SER A C 1
ATOM 651 O O . SER A 1 89 ? 8.306 9.922 -7.843 1.00 97.56 89 SER A O 1
ATOM 653 N N . ALA A 1 90 ? 9.325 11.450 -9.120 1.00 95.69 90 ALA A N 1
ATOM 654 C CA . ALA A 1 90 ? 10.249 10.490 -9.724 1.00 95.69 90 ALA A CA 1
ATOM 655 C C . ALA A 1 90 ? 11.032 9.667 -8.677 1.00 95.69 90 ALA A C 1
ATOM 657 O O . ALA A 1 90 ? 11.278 8.482 -8.900 1.00 95.69 90 ALA A O 1
ATOM 658 N N . VAL A 1 91 ? 11.344 10.257 -7.515 1.00 96.62 91 VAL A N 1
ATOM 659 C CA . VAL A 1 91 ? 12.147 9.626 -6.452 1.00 96.62 91 VAL A CA 1
ATOM 660 C C . VAL A 1 91 ? 11.350 9.233 -5.204 1.00 96.62 91 VAL A C 1
ATOM 662 O O . VAL A 1 91 ? 11.833 8.406 -4.434 1.00 96.62 91 VAL A O 1
ATOM 665 N N . ASN A 1 92 ? 10.124 9.742 -5.025 1.00 97.94 92 ASN A N 1
ATOM 666 C CA . ASN A 1 92 ? 9.307 9.480 -3.836 1.00 97.94 92 ASN A CA 1
ATOM 667 C C . ASN A 1 92 ? 7.984 8.772 -4.154 1.00 97.94 92 ASN A C 1
ATOM 669 O O . ASN A 1 92 ? 7.379 8.965 -5.211 1.00 97.94 92 ASN A O 1
ATOM 673 N N . ALA A 1 93 ? 7.504 7.981 -3.199 1.00 97.81 93 ALA A N 1
ATOM 674 C CA . ALA A 1 93 ? 6.176 7.379 -3.209 1.00 97.81 93 ALA A CA 1
ATOM 675 C C . ALA A 1 93 ? 5.414 7.738 -1.930 1.00 97.81 93 ALA A C 1
ATOM 677 O O . ALA A 1 93 ? 6.014 8.017 -0.888 1.00 97.81 93 ALA A O 1
ATOM 678 N N . TRP A 1 94 ? 4.085 7.706 -2.003 1.00 98.12 94 TRP A N 1
ATOM 679 C CA . TRP A 1 94 ? 3.240 7.938 -0.839 1.00 98.12 94 TRP A CA 1
ATOM 680 C C . TRP A 1 94 ? 3.282 6.744 0.115 1.00 98.12 94 TRP A C 1
ATOM 682 O O . TRP A 1 94 ? 3.095 5.592 -0.289 1.00 98.12 94 TRP A O 1
ATOM 692 N N . GLN A 1 95 ? 3.457 7.041 1.396 1.00 97.62 95 GLN A N 1
ATOM 693 C CA . GLN A 1 95 ? 3.259 6.129 2.512 1.00 97.62 95 GLN A CA 1
ATOM 694 C C . GLN A 1 95 ? 2.077 6.575 3.379 1.00 97.62 95 GLN A C 1
ATOM 696 O O . GLN A 1 95 ? 1.670 7.742 3.355 1.00 97.62 95 GLN A O 1
ATOM 701 N N . HIS A 1 96 ? 1.568 5.652 4.189 1.00 97.62 96 HIS A N 1
ATOM 702 C CA . HIS A 1 96 ? 0.562 5.946 5.200 1.00 97.62 96 HIS A CA 1
ATOM 703 C C . HIS A 1 96 ? 0.922 5.285 6.530 1.00 97.62 96 HIS A C 1
ATOM 705 O O . HIS A 1 96 ? 1.146 4.075 6.590 1.00 97.62 96 HIS A O 1
ATOM 711 N N . SER A 1 97 ? 0.956 6.083 7.592 1.00 97.19 97 SER A N 1
ATOM 712 C CA . SER A 1 97 ? 1.167 5.635 8.963 1.00 97.19 97 SER A CA 1
ATOM 713 C C . SER A 1 97 ? -0.125 5.076 9.547 1.00 97.19 97 SER A C 1
ATOM 715 O O . SER A 1 97 ? -1.173 5.718 9.484 1.00 97.19 97 SER A O 1
ATOM 717 N N . PHE A 1 98 ? -0.042 3.886 10.138 1.00 97.81 98 PHE A N 1
ATOM 718 C CA . PHE A 1 98 ? -1.119 3.257 10.908 1.00 97.81 98 PHE A CA 1
ATOM 719 C C . PHE A 1 98 ? -1.011 3.584 12.404 1.00 97.81 98 PHE A C 1
ATOM 721 O O . PHE A 1 98 ? -1.931 3.288 13.163 1.00 97.81 98 PHE A O 1
ATOM 728 N N . PHE A 1 99 ? 0.085 4.216 12.833 1.00 96.38 99 PHE A N 1
ATOM 729 C CA . PHE A 1 99 ? 0.259 4.673 14.209 1.00 96.38 99 PHE A CA 1
ATOM 730 C C . PHE A 1 99 ? -0.633 5.886 14.493 1.00 96.38 99 PHE A C 1
ATOM 732 O O . PHE A 1 99 ? -1.526 5.837 15.338 1.00 96.38 99 PHE A O 1
ATOM 739 N N . ASP A 1 100 ? -0.483 6.948 13.708 1.00 94.88 100 ASP A N 1
ATOM 740 C CA . ASP A 1 100 ? -1.170 8.229 13.901 1.00 94.88 100 ASP A CA 1
ATOM 741 C C . ASP A 1 100 ? -2.130 8.594 12.759 1.00 94.88 100 ASP A C 1
ATOM 743 O O . ASP A 1 100 ? -2.937 9.505 12.918 1.00 94.88 100 ASP A O 1
ATOM 747 N N . GLY A 1 101 ? -2.112 7.857 11.644 1.00 95.81 101 GLY A N 1
ATOM 748 C CA . GLY A 1 101 ? -2.933 8.168 10.472 1.00 95.81 101 GLY A CA 1
ATOM 749 C C . GLY A 1 101 ? -2.324 9.231 9.551 1.00 95.81 101 GLY A C 1
ATOM 750 O O . GLY A 1 101 ? -2.984 9.688 8.619 1.00 95.81 101 GLY A O 1
ATOM 751 N N . SER A 1 102 ? -1.068 9.629 9.768 1.00 95.56 102 SER A N 1
ATOM 752 C CA . SER A 1 102 ? -0.390 10.580 8.888 1.00 95.56 102 SER A CA 1
ATOM 753 C C . SER A 1 102 ? -0.083 9.973 7.510 1.00 95.56 102 SER A C 1
ATOM 755 O O . SER A 1 102 ? 0.187 8.777 7.363 1.00 95.56 102 SER A O 1
ATOM 757 N N . ARG A 1 103 ? -0.119 10.814 6.470 1.00 94.38 103 ARG A N 1
ATOM 758 C CA . ARG A 1 103 ? 0.374 10.495 5.119 1.00 94.38 103 ARG A CA 1
ATOM 759 C C . ARG A 1 103 ? 1.607 11.334 4.827 1.00 94.38 103 ARG A C 1
ATOM 761 O O . ARG A 1 103 ? 1.663 12.499 5.209 1.00 94.38 103 ARG A O 1
ATOM 768 N N . GLY A 1 104 ? 2.555 10.759 4.098 1.00 96.19 104 GLY A N 1
ATOM 769 C CA . GLY A 1 104 ? 3.761 11.467 3.678 1.00 96.19 104 GLY A CA 1
ATOM 770 C C . GLY A 1 104 ? 4.403 10.828 2.458 1.00 96.19 104 GLY A C 1
ATOM 771 O O . GLY A 1 104 ? 4.114 9.679 2.128 1.00 96.19 104 GLY A O 1
ATOM 772 N N . ALA A 1 105 ? 5.271 11.577 1.793 1.00 97.62 105 ALA A N 1
ATOM 773 C CA . ALA A 1 105 ? 6.126 11.055 0.742 1.00 97.62 105 ALA A CA 1
ATOM 774 C C . ALA A 1 105 ? 7.429 10.536 1.361 1.00 97.62 105 ALA A C 1
ATOM 776 O O . ALA A 1 105 ? 7.986 11.159 2.264 1.00 97.62 105 ALA A O 1
ATOM 777 N N . ASN A 1 106 ? 7.916 9.395 0.885 1.00 97.75 106 ASN A N 1
ATOM 778 C CA . ASN A 1 106 ? 9.209 8.853 1.289 1.00 97.75 106 ASN A CA 1
ATOM 779 C C . ASN A 1 106 ? 9.964 8.328 0.060 1.00 97.75 106 ASN A C 1
ATOM 781 O O . ASN A 1 106 ? 9.353 7.974 -0.952 1.00 97.75 106 ASN A O 1
ATOM 785 N N . SER A 1 107 ? 11.292 8.285 0.154 1.00 97.06 107 SER A N 1
ATOM 786 C CA . SER A 1 107 ? 12.172 7.830 -0.922 1.00 97.06 107 SER A CA 1
ATOM 787 C C . SER A 1 107 ? 11.840 6.398 -1.332 1.00 97.06 107 SER A C 1
ATOM 789 O O . SER A 1 107 ? 11.791 5.502 -0.488 1.00 97.06 107 SER A O 1
ATOM 791 N N . LYS A 1 108 ? 11.694 6.160 -2.640 1.00 95.06 108 LYS A N 1
ATOM 792 C CA . LYS A 1 108 ? 11.462 4.828 -3.229 1.00 95.06 108 LYS A CA 1
ATOM 793 C C . LYS A 1 108 ? 12.594 3.831 -2.929 1.00 95.06 108 LYS A C 1
ATOM 795 O O . LYS A 1 108 ? 12.393 2.632 -3.083 1.00 95.06 108 LYS A O 1
ATOM 800 N N . PHE A 1 109 ? 13.759 4.317 -2.495 1.00 92.81 109 PHE A N 1
ATOM 801 C CA . PHE A 1 109 ? 14.910 3.503 -2.092 1.00 92.81 109 PHE A CA 1
ATOM 802 C C . PHE A 1 109 ? 14.913 3.146 -0.598 1.00 92.81 109 PHE A C 1
ATOM 804 O O . PHE A 1 109 ? 15.810 2.442 -0.139 1.00 92.81 109 PHE A O 1
ATOM 811 N N . SER A 1 110 ? 13.945 3.640 0.178 1.00 93.12 110 SER A N 1
ATOM 812 C CA . SER A 1 110 ? 13.853 3.332 1.601 1.00 93.12 110 SER A CA 1
ATOM 813 C C . SER A 1 110 ? 13.332 1.913 1.847 1.00 93.12 110 SER A C 1
ATOM 815 O O . SER A 1 110 ? 12.362 1.462 1.234 1.00 93.12 110 SER A O 1
ATOM 817 N N . THR A 1 111 ? 13.953 1.226 2.805 1.00 89.19 111 THR A N 1
ATOM 818 C CA . THR A 1 111 ? 13.607 -0.135 3.241 1.00 89.19 111 THR A CA 1
ATOM 819 C C . THR A 1 111 ? 12.820 -0.164 4.555 1.00 89.19 111 THR A C 1
ATOM 821 O O . THR A 1 111 ? 12.576 -1.234 5.103 1.00 89.19 111 THR A O 1
ATOM 824 N N . THR A 1 112 ? 12.416 0.997 5.083 1.00 92.75 112 THR A N 1
ATOM 825 C CA . THR A 1 112 ? 11.840 1.108 6.437 1.00 92.75 112 THR A CA 1
ATOM 826 C C . THR A 1 112 ? 10.329 0.899 6.498 1.00 92.75 112 THR A C 1
ATOM 828 O O . THR A 1 112 ? 9.777 0.735 7.584 1.00 92.75 112 THR A O 1
ATOM 831 N N . ASN A 1 113 ? 9.648 0.933 5.352 1.00 96.19 113 ASN A N 1
ATOM 832 C CA . ASN A 1 113 ? 8.191 0.877 5.283 1.00 96.19 113 ASN A CA 1
ATOM 833 C C . ASN A 1 113 ? 7.705 -0.529 4.932 1.00 96.19 113 ASN A C 1
ATOM 835 O O . ASN A 1 113 ? 8.296 -1.236 4.115 1.00 96.19 113 ASN A O 1
ATOM 839 N N . TYR A 1 114 ? 6.581 -0.910 5.526 1.00 96.56 114 TYR A N 1
ATOM 840 C CA . TYR A 1 114 ? 5.992 -2.230 5.372 1.00 96.56 114 TYR A CA 1
ATOM 841 C C . TYR A 1 114 ? 5.142 -2.318 4.102 1.00 96.56 114 TYR A C 1
ATOM 843 O O . TYR A 1 114 ? 4.646 -1.322 3.573 1.00 96.56 114 TYR A O 1
ATOM 851 N N . VAL A 1 115 ? 4.922 -3.542 3.627 1.00 95.81 115 VAL A N 1
ATOM 852 C CA . VAL A 1 115 ? 4.005 -3.831 2.520 1.00 95.81 115 VAL A CA 1
ATOM 853 C C . VAL A 1 115 ? 2.783 -4.544 3.078 1.00 95.81 115 VAL A C 1
ATOM 855 O O . VAL A 1 115 ? 2.905 -5.562 3.758 1.00 95.81 115 VAL A O 1
ATOM 858 N N . ARG A 1 116 ? 1.590 -4.025 2.779 1.00 96.06 116 ARG A N 1
ATOM 859 C CA . ARG A 1 116 ? 0.321 -4.695 3.070 1.00 96.06 116 ARG A CA 1
ATOM 860 C C . ARG A 1 116 ? -0.463 -4.822 1.777 1.00 96.06 116 ARG A C 1
ATOM 862 O O . ARG A 1 116 ? -0.914 -3.825 1.228 1.00 96.06 116 ARG A O 1
ATOM 869 N N . VAL A 1 117 ? -0.595 -6.049 1.292 1.00 95.62 117 VAL A N 1
ATOM 870 C CA . VAL A 1 117 ? -1.341 -6.332 0.067 1.00 95.62 117 VAL A CA 1
ATOM 871 C C . VAL A 1 117 ? -2.847 -6.246 0.298 1.00 95.62 117 VAL A C 1
ATOM 873 O O . VAL A 1 117 ? -3.342 -6.576 1.379 1.00 95.62 117 VAL A O 1
ATOM 876 N N . VAL A 1 118 ? -3.574 -5.835 -0.736 1.00 95.31 118 VAL A N 1
ATOM 877 C CA . VAL A 1 118 ? -5.040 -5.844 -0.780 1.00 95.31 118 VAL A CA 1
ATOM 878 C C . VAL A 1 118 ? -5.521 -6.586 -2.026 1.00 95.31 118 VAL A C 1
ATOM 880 O O . VAL A 1 118 ? -4.773 -6.774 -2.986 1.00 95.31 118 VAL A O 1
ATOM 883 N N . ARG A 1 119 ? -6.779 -7.021 -2.005 1.00 93.62 119 ARG A N 1
ATOM 884 C CA . ARG A 1 119 ? -7.476 -7.631 -3.141 1.00 93.62 119 ARG A CA 1
ATOM 885 C C . ARG A 1 119 ? -8.865 -7.022 -3.246 1.00 93.62 119 ARG A C 1
ATOM 887 O O . ARG A 1 119 ? -9.467 -6.691 -2.225 1.00 93.62 119 ARG A O 1
ATOM 894 N N . ALA A 1 120 ? -9.355 -6.876 -4.469 1.00 86.06 120 ALA A N 1
ATOM 895 C CA . ALA A 1 120 ? -10.736 -6.485 -4.698 1.00 86.06 120 ALA A CA 1
ATOM 896 C C . ALA A 1 120 ? -11.641 -7.716 -4.558 1.00 86.06 120 ALA A C 1
ATOM 898 O O . ALA A 1 120 ? -11.235 -8.836 -4.866 1.00 86.06 120 ALA A O 1
ATOM 899 N N . PHE A 1 121 ? -12.865 -7.502 -4.091 1.00 80.12 121 PHE A N 1
ATOM 900 C CA . PHE A 1 121 ? -13.911 -8.515 -4.073 1.00 80.12 121 PHE A CA 1
ATOM 901 C C . PHE A 1 121 ? -15.035 -7.991 -4.961 1.00 80.12 121 PHE A C 1
ATOM 903 O O . PHE A 1 121 ? -15.500 -6.871 -4.748 1.00 80.12 121 PHE A O 1
ATOM 910 N N . GLY A 1 122 ? -15.375 -8.762 -5.991 1.00 61.62 122 GLY A N 1
ATOM 911 C CA . GLY A 1 122 ? -16.547 -8.549 -6.838 1.00 61.62 122 GLY A CA 1
ATOM 912 C C . GLY A 1 122 ? -17.650 -9.521 -6.468 1.00 61.62 122 GLY A C 1
ATOM 913 O O . GLY A 1 122 ? -17.309 -10.585 -5.896 1.00 61.62 122 GLY A O 1
#

pLDDT: mean 95.29, std 4.28, range [61.62, 98.12]